Protein 3WPP (pdb70)

Nearest PDB structures (foldseek):
  3wpp-assembly1_A  TM=1.010E+00  e=3.750E-14  Acinetobacter sp. Tol 5
  3wqa-assembly1_A  TM=9.848E-01  e=3.964E-13  Acinetobacter sp. Tol 5
  3wpa-assembly1_A  TM=9.303E-01  e=2.082E-10  Acinetobacter sp. Tol 5
  3zmf-assembly1_C-2  TM=7.410E-01  e=3.899E-04  Saccharomyces cerevisiae
  3zmf-assembly1_C-3  TM=7.410E-01  e=3.899E-04  Saccharomyces cerevisiae

GO terms:
  GO:0009279 cell outer membrane (C, EXP)
  GO:0009986 cell surface (C, EXP)

Foldseek 3Di:
DVVVVVVVVVVVVVVVVVVVVVVVVVVVVVVVVVVCVVPDQDQPDPVSPDGQGDPPPVGDDDDPQDAFDDDPPGPGDHDDVVVVVVVVVVVVVVVVVVVVVVVD

Radius of gyration: 31.59 Å; Cα contacts (8 Å, |Δi|>4): 38; chains: 1; bounding box: 28×24×118 Å

Organism: Acinetobacter sp. (strain Tol 5) (NCBI:txid710648)

Solvent-accessible surface area: 9834 Å² total; per-residue (Å²): 159,134,122,90,103,52,115,80,131,107,101,104,62,84,90,42,151,83,132,141,115,97,88,65,51,88,76,90,72,72,100,84,84,84,115,127,47,124,114,48,116,117,112,72,85,100,75,124,122,130,82,96,60,81,45,55,119,140,42,62,121,117,112,152,47,185,95,9,88,121,59,192,56,43,194,78,71,89,33,57,46,25,125,154,93,86,86,66,123,72,69,106,78,87,68,69,101,66,81,120,147,88,109,192

Secondary structure (DSSP, 8-state):
-HHHHHHHHHHHHHHHHHHHHHHHHHHHHHHHHHHHHHH----SSTT------SS-TT------------STT------HHHHHHHHHHHHHHHHHHHHHHH--

Structure (mmCIF, N/CA/C/O backbone):
data_3WPP
#
_entry.id   3WPP
#
_cell.length_a   43.460
_cell.length_b   43.460
_cell.length_c   825.360
_cell.angle_alpha   90.000
_cell.angle_beta   90.000
_cell.angle_gamma   120.000
#
_symmetry.space_group_name_H-M   'H 3 2'
#
loop_
_entity.id
_entity.type
_entity.pdbx_description
1 polymer 'Trimeric autotransporter adhesin'
2 non-polymer 'CHLORIDE ION'
3 water water
#
loop_
_atom_site.group_PDB
_atom_site.id
_atom_site.type_symbol
_atom_site.label_atom_id
_atom_site.label_alt_id
_atom_site.label_comp_id
_atom_site.label_asym_id
_atom_site.label_entity_id
_atom_site.label_seq_id
_atom_site.pdbx_PDB_ins_code
_atom_site.Cartn_x
_atom_site.Cartn_y
_atom_site.Cartn_z
_atom_site.occupancy
_atom_site.B_iso_or_equiv
_atom_site.auth_seq_id
_atom_site.auth_comp_id
_atom_site.auth_asym_id
_atom_site.auth_atom_id
_atom_site.pdbx_PDB_model_num
ATOM 1 N N . ILE A 1 8 ? -24.925 17.400 -44.277 1.00 72.76 3312 ILE A N 1
ATOM 2 C CA . ILE A 1 8 ? -23.541 17.214 -43.725 1.00 70.67 3312 ILE A CA 1
ATOM 3 C C . ILE A 1 8 ? -23.128 18.343 -42.796 1.00 80.56 3312 ILE A C 1
ATOM 4 O O . ILE A 1 8 ? -22.580 18.093 -41.721 1.00 94.19 3312 ILE A O 1
ATOM 9 N N . GLU A 1 9 ? -23.365 19.583 -43.212 1.00 75.53 3313 GLU A N 1
ATOM 10 C CA . GLU A 1 9 ? -23.053 20.727 -42.360 1.00 80.84 3313 GLU A CA 1
ATOM 11 C C . GLU A 1 9 ? -23.971 20.674 -41.149 1.00 71.76 3313 GLU A C 1
ATOM 12 O O . GLU A 1 9 ? -23.636 21.199 -40.088 1.00 61.89 3313 GLU A O 1
ATOM 18 N N . GLU A 1 10 ? -25.121 20.021 -41.332 1.00 67.64 3314 GLU A N 1
ATOM 19 C CA . GLU A 1 10 ? -26.004 19.653 -40.238 1.00 60.79 3314 GLU A CA 1
ATOM 20 C C . GLU A 1 10 ? -25.337 18.650 -39.295 1.00 47.53 3314 GLU A C 1
ATOM 21 O O . GLU A 1 10 ? -25.399 18.818 -38.083 1.00 51.86 3314 GLU A O 1
ATOM 27 N N . ILE A 1 11 ? -24.742 17.589 -39.851 1.00 56.76 3315 ILE A N 1
ATOM 28 C CA . ILE A 1 11 ? -24.021 16.600 -39.043 1.00 55.65 3315 ILE A CA 1
ATOM 29 C C . ILE A 1 11 ? -22.941 17.306 -38.238 1.00 50.62 3315 ILE A C 1
ATOM 30 O O . ILE A 1 11 ? -22.817 17.078 -37.043 1.00 49.26 3315 ILE A O 1
ATOM 35 N N . LEU A 1 12 ? -22.165 18.168 -38.886 1.00 50.05 3316 LEU A N 1
ATOM 36 C CA . LEU A 1 12 ? -21.063 18.826 -38.205 1.00 47.10 3316 LEU A CA 1
ATOM 37 C C . LEU A 1 12 ? -21.553 19.721 -37.078 1.00 41.00 3316 LEU A C 1
ATOM 38 O O . LEU A 1 12 ? -20.952 19.738 -36.003 1.00 37.34 3316 LEU A O 1
ATOM 43 N N . SER A 1 13 ? -22.639 20.449 -37.314 1.00 43.21 3317 SER A N 1
ATOM 44 C CA . SER A 1 13 ? -23.236 21.276 -36.274 1.00 41.97 3317 SER A CA 1
ATOM 45 C C . SER A 1 13 ? -23.762 20.425 -35.113 1.00 34.63 3317 SER A C 1
ATOM 46 O O . SER A 1 13 ? -23.544 20.760 -33.940 1.00 40.63 3317 SER A O 1
ATOM 49 N N . LYS A 1 14 ? -24.468 19.343 -35.421 1.00 39.51 3318 LYS A N 1
ATOM 50 C CA . LYS A 1 14 ? -24.938 18.428 -34.371 1.00 37.23 3318 LYS A CA 1
ATOM 51 C C . LYS A 1 14 ? -23.767 17.916 -33.534 1.00 32.03 3318 LYS A C 1
ATOM 52 O O . LYS A 1 14 ? -23.870 17.831 -32.323 1.00 27.21 3318 LYS A O 1
ATOM 58 N N . ILE A 1 15 ? -22.665 17.549 -34.187 1.00 30.96 3319 ILE A N 1
ATOM 59 C CA . ILE A 1 15 ? -21.491 17.086 -33.452 1.00 26.08 3319 ILE A CA 1
ATOM 60 C C . ILE A 1 15 ? -20.925 18.188 -32.553 1.00 28.58 3319 ILE A C 1
ATOM 61 O O . ILE A 1 15 ? -20.603 17.933 -31.383 1.00 25.44 3319 ILE A O 1
ATOM 66 N N . TYR A 1 16 ? -20.821 19.411 -33.083 1.00 28.93 3320 TYR A N 1
ATOM 67 C CA . TYR A 1 16 ? -20.361 20.539 -32.277 1.00 30.2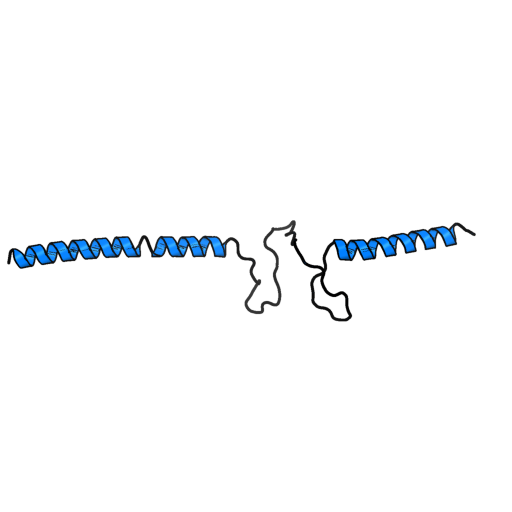1 3320 TYR A CA 1
ATOM 68 C C . TYR A 1 16 ? -21.213 20.661 -31.004 1.00 27.38 3320 TYR A C 1
ATOM 69 O O . TYR A 1 16 ? -20.699 20.752 -29.896 1.00 24.40 3320 TYR A O 1
ATOM 78 N N . HIS A 1 17 ? -22.526 20.633 -31.149 1.00 27.61 3321 HIS A N 1
ATOM 79 C CA . HIS A 1 17 ? -23.394 20.744 -29.963 1.00 28.60 3321 HIS A CA 1
ATOM 80 C C . HIS A 1 17 ? -23.242 19.575 -29.003 1.00 23.13 3321 HIS A C 1
ATOM 81 O O . HIS A 1 17 ? -23.236 19.738 -27.786 1.00 20.95 3321 HIS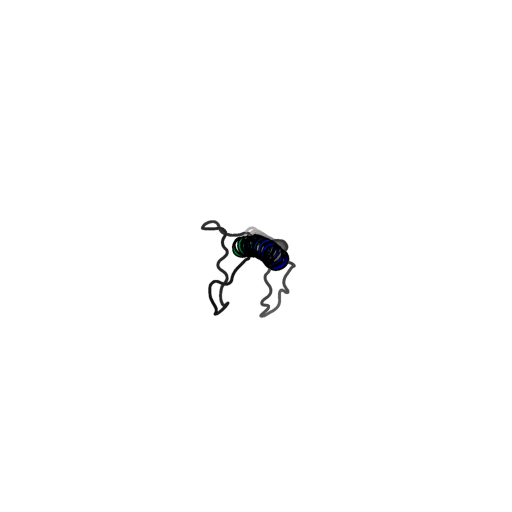 A O 1
ATOM 88 N N . ILE A 1 18 ? -23.113 18.388 -29.562 1.00 24.02 3322 ILE A N 1
ATOM 89 C CA . ILE A 1 18 ? -22.810 17.242 -28.723 1.00 24.09 3322 ILE A CA 1
ATOM 90 C C . ILE A 1 18 ? -21.520 17.468 -27.920 1.00 18.91 3322 ILE A C 1
ATOM 91 O O . ILE A 1 18 ? -21.487 17.197 -26.725 1.00 19.08 3322 ILE A O 1
ATOM 96 N N . GLU A 1 19 ? -20.478 17.977 -28.577 1.00 20.95 3323 GLU A N 1
ATOM 97 C CA . GLU A 1 19 ? -19.237 18.258 -27.857 1.00 21.95 3323 GLU A CA 1
ATOM 98 C C . GLU A 1 19 ? -19.445 19.254 -26.739 1.00 20.93 3323 GLU A C 1
ATOM 99 O O . GLU A 1 19 ? -18.933 19.089 -25.629 1.00 18.73 3323 GLU A O 1
ATOM 105 N N . ASN A 1 20 ? -20.207 20.308 -27.029 1.00 24.87 3324 ASN A N 1
ATOM 106 C CA . ASN A 1 20 ? -20.504 21.289 -26.004 1.00 23.96 3324 ASN A CA 1
ATOM 107 C C . ASN A 1 20 ? -21.254 20.698 -24.820 1.00 20.77 3324 ASN A C 1
ATOM 108 O O . ASN A 1 20 ? -21.008 21.054 -23.652 1.00 19.30 3324 ASN A O 1
ATOM 113 N N . GLU A 1 21 ? -22.189 19.797 -25.113 1.00 21.36 3325 GLU A N 1
ATOM 114 C CA . GLU A 1 21 ? -22.977 19.195 -24.028 1.00 20.79 3325 GLU A CA 1
ATOM 115 C C . GLU A 1 21 ? -22.098 18.283 -23.167 1.00 17.91 3325 GLU A C 1
ATOM 116 O O . GLU A 1 21 ? -22.200 18.246 -21.938 1.00 17.60 3325 GLU A O 1
ATOM 122 N N . ILE A 1 22 ? -21.222 17.541 -23.811 1.00 16.79 3326 ILE A N 1
ATOM 123 C CA . ILE A 1 22 ? -20.259 16.729 -23.037 1.00 18.25 3326 ILE A CA 1
ATOM 124 C C . ILE A 1 22 ? -19.428 17.586 -22.091 1.00 16.58 3326 ILE A C 1
ATOM 125 O O . ILE A 1 22 ? -19.236 17.255 -20.926 1.00 15.55 3326 ILE A O 1
ATOM 130 N N . ALA A 1 23 ? -18.948 18.722 -22.584 1.00 20.30 3327 ALA A N 1
ATOM 131 C CA . ALA A 1 23 ? -18.186 19.643 -21.704 1.00 21.35 3327 ALA A CA 1
ATOM 132 C C . ALA A 1 23 ? -19.037 20.160 -20.554 1.00 17.15 3327 ALA A C 1
ATOM 133 O O . ALA A 1 23 ? -18.593 20.222 -19.414 1.00 17.69 3327 ALA A O 1
ATOM 135 N N . ARG A 1 24 ? -20.275 20.531 -20.847 1.00 21.14 3328 ARG A N 1
ATOM 136 C CA . ARG A 1 24 ? -21.204 20.946 -19.776 1.00 20.28 3328 ARG A CA 1
ATOM 137 C C . ARG A 1 24 ? -21.386 19.856 -18.709 1.00 18.13 3328 ARG A C 1
ATOM 138 O O . ARG A 1 24 ? -21.409 20.106 -17.506 1.00 18.05 3328 ARG A O 1
ATOM 146 N N . ILE A 1 25 ? -21.529 18.624 -19.162 1.00 18.13 3329 ILE A N 1
ATOM 147 C CA . ILE A 1 25 ? -21.683 17.518 -18.248 1.00 17.70 3329 ILE A CA 1
ATOM 148 C C . ILE A 1 25 ? -20.441 17.355 -17.373 1.00 17.98 3329 ILE A C 1
ATOM 149 O O . ILE A 1 25 ? -20.527 17.139 -16.168 1.00 17.34 3329 ILE A O 1
ATOM 154 N N . LYS A 1 26 ? -19.261 17.427 -17.996 1.00 18.05 3330 LYS A N 1
ATOM 155 C CA . LYS A 1 26 ? -18.034 17.335 -17.188 1.00 19.62 3330 LYS A CA 1
ATOM 156 C C . LYS A 1 26 ? -17.951 18.434 -16.148 1.00 19.12 3330 LYS A C 1
ATOM 157 O O . LYS A 1 26 ? -17.528 18.202 -15.018 1.00 15.99 3330 LYS A O 1
ATOM 163 N N . LYS A 1 27 ? -18.381 19.635 -16.522 1.00 19.15 3331 LYS A N 1
ATOM 164 C CA . LYS A 1 27 ? -18.403 20.734 -15.541 1.00 19.15 3331 LYS A CA 1
ATOM 165 C C . LYS A 1 27 ? -19.395 20.474 -14.393 1.00 19.14 3331 LYS A C 1
ATOM 166 O O . LYS A 1 27 ? -19.133 20.800 -13.232 1.00 17.01 3331 LYS A O 1
ATOM 172 N N . LEU A 1 28 ? -20.534 19.872 -14.722 1.00 18.19 3332 LEU A N 1
ATOM 173 C CA . LEU A 1 28 ? -21.549 19.545 -13.710 1.00 17.61 3332 LEU A CA 1
ATOM 174 C C . LEU A 1 28 ? -21.056 18.520 -12.750 1.00 17.08 3332 LEU A C 1
ATOM 175 O O . LEU A 1 28 ? -21.201 18.689 -11.534 1.00 18.31 3332 LEU A O 1
ATOM 180 N N . ILE A 1 29 ? -20.486 17.428 -13.289 1.00 16.84 3333 ILE A N 1
ATOM 181 C CA . ILE A 1 29 ? -19.952 16.383 -12.417 1.00 17.37 3333 ILE A CA 1
ATOM 182 C C . ILE A 1 29 ? -18.941 16.954 -11.430 1.00 17.49 3333 ILE A C 1
ATOM 183 O O . ILE A 1 29 ? -19.019 16.698 -10.250 1.00 18.48 3333 ILE A O 1
ATOM 188 N N . ASP A 1 30 ? -17.972 17.720 -11.939 1.00 17.49 3334 ASP A N 1
ATOM 189 C CA . ASP A 1 30 ? -16.953 18.281 -11.084 1.00 20.28 3334 ASP A CA 1
ATOM 190 C C . ASP A 1 30 ? -17.551 19.196 -9.985 1.00 19.56 3334 ASP A C 1
ATOM 191 O O . ASP A 1 30 ? -17.196 19.083 -8.816 1.00 16.49 3334 ASP A O 1
ATOM 196 N N . SER A 1 31 ? -18.496 20.063 -10.337 1.00 18.22 3335 SER A N 1
ATOM 197 C CA A SER A 1 31 ? -19.096 20.934 -9.319 0.50 19.05 3335 SER A CA 1
ATOM 198 C CA B SER A 1 31 ? -19.120 20.934 -9.346 0.50 19.53 3335 SER A CA 1
ATOM 199 C C . SER A 1 31 ? -19.947 20.153 -8.316 1.00 18.31 3335 SER A C 1
ATOM 200 O O . SER A 1 31 ? -19.863 20.393 -7.108 1.00 17.59 3335 SER A O 1
ATOM 205 N N . ALA A 1 32 ? -20.751 19.203 -8.796 1.00 21.82 3336 ALA A N 1
ATOM 206 C CA . ALA A 1 32 ? -21.643 18.466 -7.914 1.00 18.06 3336 ALA A CA 1
ATOM 207 C C . ALA A 1 32 ? -20.831 17.627 -6.966 1.00 17.48 3336 ALA A C 1
ATOM 208 O O . ALA A 1 32 ? -21.098 17.608 -5.777 1.00 18.53 3336 ALA A O 1
ATOM 210 N N . ILE A 1 33 ? -19.819 16.941 -7.485 1.00 15.86 3337 ILE A N 1
ATOM 211 C CA . ILE A 1 33 ? -18.978 16.081 -6.619 1.00 16.67 3337 ILE A CA 1
ATOM 212 C C . ILE A 1 33 ? -18.200 16.925 -5.596 1.00 20.94 3337 ILE A C 1
ATOM 213 O O . ILE A 1 33 ? -18.139 16.591 -4.386 1.00 19.70 3337 ILE A O 1
ATOM 218 N N . ASN A 1 34 ? -17.592 18.026 -6.055 1.00 21.18 3338 ASN A N 1
ATOM 219 C CA . ASN A 1 34 ? -16.920 18.920 -5.112 1.00 19.91 3338 ASN A CA 1
ATOM 220 C C . ASN A 1 34 ? -17.865 19.367 -3.994 1.00 21.55 3338 ASN A C 1
ATOM 221 O O . ASN A 1 34 ? -17.464 19.405 -2.842 1.00 20.25 3338 ASN A O 1
ATOM 226 N N . ASN A 1 35 ? -19.107 19.732 -4.322 1.00 21.48 3339 ASN A N 1
ATOM 227 C CA . ASN A 1 35 ? -20.042 20.186 -3.294 1.00 22.45 3339 ASN A CA 1
ATOM 228 C C . ASN A 1 35 ? -20.327 19.107 -2.261 1.00 21.24 3339 ASN A C 1
ATOM 229 O O . ASN A 1 35 ? -20.296 19.369 -1.052 1.00 20.34 3339 ASN A O 1
ATOM 234 N N . VAL A 1 36 ? -20.626 17.897 -2.734 1.00 19.92 3340 VAL A N 1
ATOM 235 C CA . VAL A 1 36 ? -20.928 16.834 -1.812 1.00 21.46 3340 VAL A CA 1
ATOM 236 C C . VAL A 1 36 ? -19.695 16.462 -0.967 1.00 21.72 3340 VAL A C 1
ATOM 237 O O . VAL A 1 36 ? -19.830 16.279 0.253 1.00 19.82 3340 VAL A O 1
ATOM 241 N N . ASN A 1 37 ? -18.507 16.386 -1.584 1.00 20.08 3341 ASN A N 1
ATOM 242 C CA . ASN A 1 37 ? -17.281 16.109 -0.827 1.00 20.40 3341 ASN A CA 1
ATOM 243 C C . ASN A 1 37 ? -17.014 17.176 0.231 1.00 23.41 3341 ASN A C 1
ATOM 244 O O . ASN A 1 37 ? -16.556 16.858 1.333 1.00 22.58 3341 ASN A O 1
ATOM 249 N N . ASN A 1 38 ? -17.301 18.436 -0.093 1.00 21.41 3342 ASN A N 1
ATOM 250 C CA . ASN A 1 38 ? -17.118 19.506 0.876 1.00 24.13 3342 ASN A CA 1
ATOM 251 C C . ASN A 1 38 ? -18.018 19.355 2.098 1.00 25.28 3342 ASN A C 1
ATOM 252 O O . ASN A 1 38 ? -17.579 19.558 3.237 1.00 21.65 3342 ASN A O 1
ATOM 257 N N . ASN A 1 39 ? -19.284 19.008 1.871 1.00 21.06 3343 ASN A N 1
ATOM 258 C CA . ASN A 1 39 ? -20.195 18.808 2.953 1.00 21.21 3343 ASN A CA 1
ATOM 259 C C . ASN A 1 39 ? -19.816 17.582 3.785 1.00 20.90 3343 ASN A C 1
ATOM 260 O O . ASN A 1 39 ? -19.908 17.631 4.995 1.00 20.72 3343 ASN A O 1
ATOM 265 N N . VAL A 1 40 ? -19.391 16.498 3.138 1.00 21.55 3344 VAL A N 1
ATOM 266 C CA . VAL A 1 40 ? -18.983 15.280 3.854 1.00 20.81 3344 VAL A CA 1
ATOM 267 C C . VAL A 1 40 ? -17.743 15.544 4.712 1.00 22.73 3344 VAL A C 1
ATOM 268 O O . VAL A 1 40 ? -17.685 15.145 5.876 1.00 19.56 3344 VAL A O 1
ATOM 272 N N . ASN A 1 41 ? -16.753 16.200 4.117 1.00 20.75 3345 ASN A N 1
ATOM 273 C CA . ASN A 1 41 ? -15.553 16.622 4.844 1.00 22.13 3345 ASN A CA 1
ATOM 274 C C . ASN A 1 41 ? -15.784 17.455 6.104 1.00 19.47 3345 ASN A C 1
ATOM 275 O O . ASN A 1 41 ? -15.217 17.170 7.168 1.00 22.19 3345 ASN A O 1
ATOM 280 N N . GLU A 1 42 ? -16.667 18.434 6.007 1.00 22.86 3346 GLU A N 1
ATOM 281 C CA . GLU A 1 42 ? -17.049 19.225 7.129 1.00 24.21 3346 GLU A CA 1
ATOM 282 C C . GLU A 1 42 ? -17.641 18.353 8.233 1.00 22.73 3346 GLU A C 1
ATOM 283 O O . GLU A 1 42 ? -17.209 18.451 9.376 1.00 20.51 3346 GLU A O 1
ATOM 289 N N . LEU A 1 43 ? -18.553 17.445 7.901 1.00 21.38 3347 LEU A N 1
ATOM 290 C CA . LEU A 1 43 ? -19.176 16.582 8.924 1.00 25.28 3347 LEU A CA 1
ATOM 291 C C . LEU A 1 43 ? -18.187 15.607 9.512 1.00 22.97 3347 LEU A C 1
ATOM 292 O O . LEU A 1 43 ? -18.154 15.381 10.726 1.00 25.70 3347 LEU A O 1
ATOM 297 N N . AL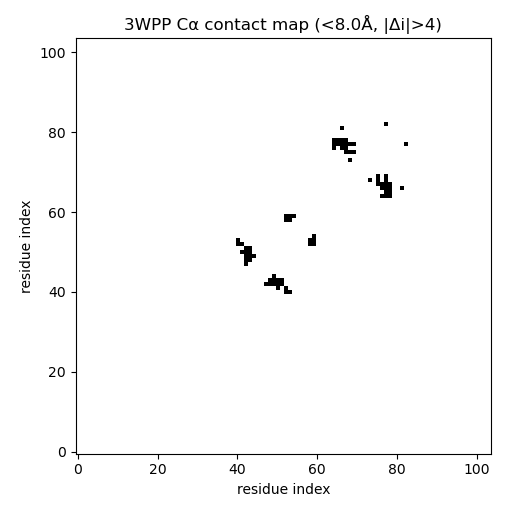A A 1 44 ? -17.379 15.009 8.653 1.00 21.35 3348 ALA A N 1
ATOM 298 C CA . ALA A 1 44 ? -16.329 14.083 9.145 1.00 25.56 3348 ALA A CA 1
ATOM 299 C C . ALA A 1 44 ? -15.453 14.727 10.219 1.00 25.34 3348 ALA A C 1
ATOM 300 O O . AL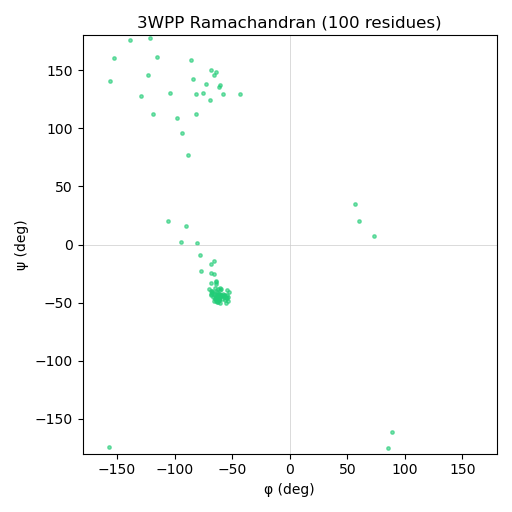A A 1 44 ? -15.070 14.089 11.204 1.00 25.68 3348 ALA A O 1
ATOM 302 N N . ASN A 1 45 ? -15.116 15.985 10.002 1.00 22.42 3349 ASN A N 1
ATOM 303 C CA . ASN A 1 45 ? -14.298 16.731 10.931 1.00 23.69 3349 ASN A CA 1
ATOM 304 C C . ASN A 1 45 ? -14.994 17.229 12.189 1.00 26.17 3349 ASN A C 1
ATOM 305 O O . ASN A 1 45 ? -14.321 17.446 13.169 1.00 36.39 3349 ASN A O 1
ATOM 310 N N . ASN A 1 46 ? -16.317 17.388 12.195 1.00 21.77 3350 ASN A N 1
ATOM 311 C CA A ASN A 1 46 ? -16.989 17.895 13.394 0.50 20.95 3350 ASN A CA 1
ATOM 312 C CA B ASN A 1 46 ? -17.020 17.911 13.381 0.50 21.54 3350 ASN A CA 1
ATOM 313 C C . ASN A 1 46 ? -17.899 16.897 14.118 1.00 19.32 3350 ASN A C 1
ATOM 314 O O . ASN A 1 46 ? -18.318 17.150 15.248 1.00 17.47 3350 ASN A O 1
ATOM 323 N N . ALA A 1 47 ? -18.157 15.737 13.509 1.00 16.17 3351 ALA A N 1
ATOM 324 C CA . ALA A 1 47 ? -18.994 14.718 14.203 1.00 17.81 3351 ALA A CA 1
ATOM 325 C C . ALA A 1 47 ? -18.250 14.044 15.355 1.00 16.54 3351 ALA A C 1
ATOM 326 O O . ALA A 1 47 ? -17.047 13.654 15.230 1.00 18.86 3351 ALA A O 1
ATOM 328 N N . VAL A 1 48 ? -18.977 13.862 16.447 1.00 17.01 3352 VAL A N 1
ATOM 329 C CA . VAL A 1 48 ? -18.540 13.044 17.570 1.00 17.79 3352 VAL A CA 1
ATOM 330 C C . VAL A 1 48 ? -18.706 11.590 17.127 1.00 18.37 3352 VAL A C 1
ATOM 331 O O . VAL A 1 48 ? -19.736 11.239 16.549 1.00 15.29 3352 VAL A O 1
ATOM 335 N N . LYS A 1 49 ? -17.653 10.764 17.317 1.00 18.77 3353 LYS A N 1
ATOM 336 C CA . LYS A 1 49 ? -17.643 9.370 16.817 1.00 17.55 3353 LYS A CA 1
ATOM 337 C C . LYS A 1 49 ? -17.408 8.309 17.872 1.00 15.88 3353 LYS A C 1
ATOM 338 O O . LYS A 1 49 ? -16.679 8.506 18.863 1.00 15.95 3353 LYS A O 1
ATOM 344 N N . TYR A 1 50 ? -18.049 7.152 17.677 1.00 16.80 3354 TYR A N 1
ATOM 345 C CA . TYR A 1 50 ? -17.651 5.980 18.407 1.00 16.13 3354 TYR A CA 1
ATOM 346 C C . TYR A 1 50 ? -16.235 5.541 18.007 1.00 17.49 3354 TYR A C 1
ATOM 347 O O . TYR A 1 50 ? -15.844 5.661 16.849 1.00 15.92 3354 TYR A O 1
ATOM 356 N N . ASP A 1 51 ? -15.484 5.012 18.952 1.00 16.74 3355 ASP A N 1
ATOM 357 C CA . ASP A 1 51 ? -14.122 4.548 18.667 1.00 18.29 3355 ASP A CA 1
ATOM 358 C C . ASP A 1 51 ? -14.063 3.375 17.666 1.00 21.52 3355 ASP A C 1
ATOM 359 O O . ASP A 1 51 ? -13.152 3.313 16.886 1.00 19.26 3355 ASP A O 1
ATOM 364 N N . ASP A 1 52 ? -15.033 2.463 17.666 1.00 18.52 3356 ASP A N 1
ATOM 365 C CA . ASP A 1 52 ? -15.011 1.378 16.696 1.00 18.98 3356 ASP A CA 1
ATOM 366 C C . ASP A 1 52 ? -16.429 0.838 16.504 1.00 19.92 3356 ASP A C 1
ATOM 367 O O . ASP A 1 52 ? -17.346 1.402 17.061 1.00 20.37 3356 ASP A O 1
ATOM 372 N N . ALA A 1 53 ? -16.607 -0.252 15.740 1.00 20.51 3357 ALA A N 1
ATOM 373 C CA . ALA A 1 53 ? -17.938 -0.771 15.408 1.00 18.80 3357 ALA A CA 1
ATOM 374 C C . ALA A 1 53 ? -18.690 -1.354 16.587 1.00 19.85 3357 ALA A C 1
ATOM 375 O O . ALA A 1 53 ? -19.901 -1.542 16.465 1.00 21.57 3357 ALA A O 1
ATOM 377 N N . SER A 1 54 ? -18.011 -1.662 17.693 1.00 18.04 3358 SER A N 1
ATOM 378 C CA . SER A 1 54 ? -18.695 -2.112 18.918 1.00 16.71 3358 SER A CA 1
ATOM 379 C C . SER A 1 54 ? -19.615 -1.019 19.504 1.00 20.42 3358 SER A C 1
ATOM 380 O O . SER A 1 54 ? -20.635 -1.335 20.146 1.00 18.46 3358 SER A O 1
ATOM 383 N N . LYS A 1 55 ? -19.209 0.246 19.325 1.00 18.85 3359 LYS A N 1
ATOM 384 C CA . LYS A 1 55 ? -19.894 1.372 19.954 1.00 18.44 3359 LYS A CA 1
ATOM 385 C C . LYS A 1 55 ? -19.904 1.315 21.482 1.00 18.64 3359 LYS A C 1
ATOM 386 O O . LYS A 1 55 ? -20.708 1.996 22.150 1.00 18.55 3359 LYS A O 1
ATOM 392 N N . ASP A 1 56 ? -18.971 0.521 22.039 1.00 19.99 3360 ASP A N 1
ATOM 393 C CA . ASP A 1 56 ? -18.831 0.408 23.492 1.00 21.81 3360 ASP A CA 1
ATOM 394 C C . ASP A 1 56 ? -18.100 1.584 24.128 1.00 18.06 3360 ASP A C 1
ATOM 395 O O . ASP A 1 56 ? -18.121 1.711 25.343 1.00 17.30 3360 ASP A O 1
ATOM 400 N N . LYS A 1 57 ? -17.524 2.470 23.311 1.00 17.30 3361 LYS A N 1
ATOM 401 C CA . LYS A 1 57 ? -16.763 3.612 23.861 1.00 17.38 3361 LYS A CA 1
ATOM 402 C C . LYS A 1 57 ? -16.660 4.800 22.901 1.00 18.51 3361 LY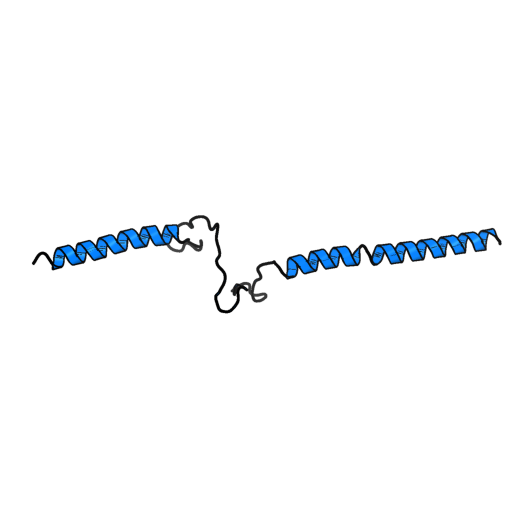S A C 1
ATOM 403 O O . LYS A 1 57 ? -16.482 4.643 21.677 1.00 19.67 3361 LYS A O 1
ATOM 409 N N . ILE A 1 58 ? -16.777 5.990 23.482 1.00 17.98 3362 ILE A N 1
ATOM 410 C CA . ILE A 1 58 ? -16.494 7.242 22.801 1.00 17.13 3362 ILE A CA 1
ATOM 411 C C . ILE A 1 58 ? -15.332 7.910 23.590 1.00 18.00 3362 ILE A C 1
ATOM 412 O O . ILE A 1 58 ? -15.486 8.283 24.738 1.00 18.46 3362 ILE A O 1
ATOM 417 N N . THR A 1 59 ? -14.166 8.011 22.974 1.00 17.43 3363 THR A N 1
ATOM 418 C CA . THR A 1 59 ? -13.040 8.692 23.555 1.00 15.85 3363 THR A CA 1
ATOM 419 C C . THR A 1 59 ? -13.123 10.057 22.878 1.00 16.65 3363 THR A C 1
ATOM 420 O O . THR A 1 59 ? -12.887 10.204 21.666 1.00 17.12 3363 THR A O 1
ATOM 424 N N . LEU A 1 60 ? -13.506 11.059 23.653 1.00 17.78 3364 LEU A N 1
ATOM 425 C CA . LEU A 1 60 ? -13.730 12.400 23.078 1.00 19.81 3364 LEU A CA 1
ATOM 426 C C . LEU A 1 60 ? -12.438 12.999 22.514 1.00 20.41 3364 LEU A C 1
ATOM 427 O O . LEU A 1 60 ? -11.327 12.717 23.021 1.00 17.68 3364 LEU A O 1
ATOM 432 N N . GLY A 1 61 ? -12.607 13.808 21.467 1.00 16.64 3365 GLY A N 1
ATOM 433 C CA . GLY A 1 61 ? -11.523 14.220 20.585 1.00 19.69 3365 GLY A CA 1
ATOM 434 C C . GLY A 1 61 ? -10.777 15.486 20.945 1.00 18.11 3365 GLY A C 1
ATOM 435 O O . GLY A 1 61 ? -10.020 16.020 20.116 1.00 19.97 3365 GLY A O 1
ATOM 436 N N . GLY A 1 62 ? -10.939 15.944 22.173 1.00 20.76 3366 GLY A N 1
ATOM 437 C CA . GLY A 1 62 ? -10.389 17.273 22.587 1.00 19.45 3366 GLY A CA 1
ATOM 438 C C . GLY A 1 62 ? -8.914 17.222 22.929 1.00 20.74 3366 GLY A C 1
ATOM 439 O O . GLY A 1 62 ? -8.336 18.236 23.325 1.00 20.97 3366 GLY A O 1
ATOM 440 N N . GLY A 1 63 ? -8.301 16.038 22.804 1.00 19.78 3367 GLY A N 1
ATOM 441 C CA . GLY A 1 63 ? -6.887 15.885 23.112 1.00 21.37 3367 GLY A CA 1
ATOM 442 C C . GLY A 1 63 ? -6.630 15.550 24.565 1.00 22.06 3367 GLY A C 1
ATOM 443 O O . GLY A 1 63 ? -7.524 15.094 25.315 1.00 22.72 3367 GLY A O 1
ATOM 444 N N . ALA A 1 64 ? -5.404 15.784 24.985 1.00 24.39 3368 ALA A N 1
ATOM 445 C CA . ALA A 1 64 ? -4.941 15.286 26.282 1.00 28.00 3368 ALA A CA 1
ATOM 446 C C . ALA A 1 64 ? -5.646 16.006 27.434 1.00 29.40 3368 ALA A C 1
ATOM 447 O O . ALA A 1 64 ? -5.768 15.463 28.522 1.00 25.61 3368 ALA A O 1
ATOM 449 N N . THR A 1 65 ? -6.133 17.223 27.211 1.00 24.20 3369 THR A N 1
ATOM 450 C CA . THR A 1 65 ? -6.836 17.900 28.288 1.00 26.29 3369 THR A CA 1
ATOM 451 C C . THR A 1 65 ? -8.359 17.681 28.216 1.00 25.68 3369 THR A C 1
ATOM 452 O O . THR A 1 65 ? -9.087 18.216 29.024 1.00 29.97 3369 THR A O 1
ATOM 456 N N . GLY A 1 66 ? -8.833 16.909 27.254 1.00 23.54 3370 GLY A N 1
ATOM 457 C CA . GLY A 1 66 ? -10.230 16.456 27.231 1.00 25.17 3370 GLY A CA 1
ATOM 458 C C . GLY A 1 66 ? -11.246 17.408 26.604 1.00 22.31 3370 GLY A C 1
ATOM 459 O O . GLY A 1 66 ? -10.897 18.469 26.032 1.00 21.40 3370 GLY A O 1
ATOM 460 N N . THR A 1 67 ? -12.513 16.998 26.702 1.00 20.36 3371 THR A N 1
ATOM 461 C CA . THR A 1 67 ? -13.627 17.657 26.054 1.00 19.80 3371 THR A CA 1
ATOM 462 C C . THR A 1 67 ? -14.714 17.899 27.099 1.00 22.24 3371 THR A C 1
ATOM 463 O O . THR A 1 67 ? -15.117 16.964 27.779 1.00 20.41 3371 THR A O 1
ATOM 467 N N . THR A 1 68 ? -15.187 19.144 27.209 1.00 20.22 3372 THR A N 1
ATOM 468 C CA . T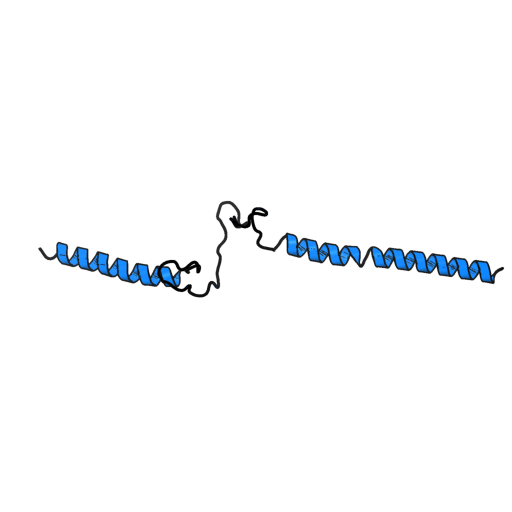HR A 1 68 ? -16.304 19.471 28.105 1.00 19.37 3372 THR A CA 1
ATOM 469 C C . THR A 1 68 ? -17.601 19.094 27.352 1.00 18.87 3372 THR A C 1
ATOM 470 O O . THR A 1 68 ? -17.755 19.424 26.181 1.00 18.36 3372 THR A O 1
ATOM 474 N N . ILE A 1 69 ? -18.494 18.340 27.976 1.00 17.70 3373 ILE A N 1
ATOM 475 C CA . ILE A 1 69 ? -19.830 18.199 27.406 1.00 17.39 3373 ILE A CA 1
ATOM 476 C C . ILE A 1 69 ? -20.760 19.060 28.212 1.00 19.42 3373 ILE A C 1
ATOM 477 O O . ILE A 1 69 ? -20.757 18.967 29.424 1.00 20.57 3373 ILE A O 1
ATOM 482 N N . THR A 1 70 ? -21.556 19.891 27.550 1.00 20.28 3374 THR A N 1
ATOM 483 C CA . THR A 1 70 ? -22.447 20.795 28.290 1.00 19.53 3374 THR A CA 1
ATOM 484 C C . THR A 1 70 ? -23.810 20.861 27.622 1.00 19.62 3374 THR A C 1
ATOM 485 O O . THR A 1 70 ? -24.022 20.265 26.575 1.00 19.86 3374 THR A O 1
ATOM 489 N N . ASN A 1 71 ? -24.725 21.591 28.250 1.00 20.38 3375 ASN A N 1
ATOM 490 C CA . ASN A 1 71 ? -26.164 21.473 27.973 1.00 21.32 3375 ASN A CA 1
ATOM 491 C C . ASN A 1 71 ? -26.724 20.052 28.165 1.00 21.57 3375 ASN A C 1
ATOM 492 O O . ASN A 1 71 ? -27.639 19.605 27.429 1.00 20.79 3375 ASN A O 1
ATOM 497 N N . VAL A 1 72 ? -26.164 19.367 29.158 1.00 21.08 3376 VAL A N 1
ATOM 498 C CA . VAL A 1 72 ? -26.632 18.056 29.612 1.00 20.57 3376 VAL A CA 1
ATOM 499 C C . VAL A 1 72 ? -27.832 18.261 30.548 1.00 22.75 3376 VAL A C 1
ATOM 500 O O . VAL A 1 72 ? -27.669 18.824 31.630 1.00 22.87 3376 VAL A O 1
ATOM 504 N N . LYS A 1 73 ? -29.026 17.842 30.114 1.00 21.76 3377 LYS A N 1
ATOM 505 C CA . LYS A 1 73 ? -30.217 17.800 31.005 1.00 24.77 3377 LYS A CA 1
ATOM 506 C C . LYS A 1 73 ? -29.998 16.874 32.204 1.00 23.19 3377 LYS A C 1
ATOM 507 O O . LYS A 1 73 ? -29.454 15.780 32.041 1.00 25.44 3377 LYS A O 1
ATOM 513 N N . ASP A 1 74 ? -30.418 17.302 33.391 1.00 23.59 3378 ASP A N 1
ATOM 514 C CA . ASP A 1 74 ? -30.316 16.475 34.597 1.00 26.25 3378 ASP A CA 1
ATOM 515 C C . ASP A 1 74 ? -30.733 15.039 34.279 1.00 26.67 3378 ASP A C 1
ATOM 516 O O . ASP A 1 74 ? -31.802 14.831 33.740 1.00 23.45 3378 ASP A O 1
ATOM 521 N N . GLY A 1 75 ? -29.930 14.055 34.648 1.00 23.93 3379 GLY A N 1
ATOM 522 C CA . GLY A 1 75 ? -30.293 12.654 34.441 1.00 28.19 3379 GLY A CA 1
ATOM 523 C C . GLY A 1 75 ? -31.145 12.173 35.615 1.00 26.54 3379 GLY A C 1
ATOM 524 O O . GLY A 1 75 ? -31.080 12.742 36.707 1.00 29.46 3379 GLY A O 1
ATOM 525 N N . THR A 1 76 ? -31.918 11.118 35.430 1.00 27.98 3380 THR A N 1
ATOM 526 C CA . THR A 1 76 ? -32.658 10.540 36.571 1.00 28.63 3380 THR A CA 1
ATOM 527 C C . THR A 1 76 ? -31.662 9.879 37.530 1.00 27.00 3380 THR A C 1
ATOM 528 O O . THR A 1 76 ? -30.861 9.063 37.121 1.00 29.13 3380 THR A O 1
ATOM 532 N N . VAL A 1 77 ? -31.698 10.297 38.797 1.00 31.84 3381 VAL A N 1
ATOM 533 C CA . VAL A 1 77 ? -30.876 9.726 39.848 1.00 29.37 3381 VAL A CA 1
ATOM 534 C C . VAL A 1 77 ? -31.724 8.643 40.523 1.00 32.74 3381 VAL A C 1
ATOM 535 O O . VAL A 1 77 ? -32.554 8.911 41.371 1.00 37.17 3381 VAL A O 1
ATOM 539 N N . ALA A 1 78 ? -31.532 7.413 40.084 1.00 35.58 3382 ALA A N 1
ATOM 540 C CA . ALA A 1 78 ? -32.308 6.283 40.579 1.00 33.52 3382 ALA A CA 1
ATOM 541 C C . ALA A 1 78 ? -31.440 5.049 40.420 1.00 35.35 3382 ALA A C 1
ATOM 542 O O . ALA A 1 78 ? -30.497 5.045 39.627 1.00 31.94 3382 ALA A O 1
ATOM 544 N N . GLN A 1 79 ? -31.762 3.998 41.155 1.00 31.79 3383 GLN A N 1
ATOM 545 C CA . GLN A 1 79 ? -30.923 2.818 41.119 1.00 32.86 3383 GLN A CA 1
ATOM 546 C C . GLN A 1 79 ? -30.834 2.311 39.687 1.00 29.50 3383 GLN A C 1
ATOM 547 O O . GLN A 1 79 ? -31.844 2.193 39.001 1.00 31.60 3383 GLN A O 1
ATOM 553 N N . GLY A 1 80 ? -29.606 2.074 39.225 1.00 32.52 3384 GLY A N 1
ATOM 554 C CA . GLY A 1 80 ? -29.377 1.539 37.892 1.00 31.57 3384 GLY A CA 1
ATOM 555 C C . GLY A 1 80 ? -29.609 2.517 36.741 1.00 28.19 3384 GLY A C 1
ATOM 556 O O . GLY A 1 80 ? -29.578 2.122 35.588 1.00 26.24 3384 GLY A O 1
ATOM 557 N N . SER A 1 81 ? -29.858 3.798 37.019 1.00 28.80 3385 SER A N 1
ATOM 558 C CA . SER A 1 81 ? -30.025 4.741 35.926 1.00 26.40 3385 SER A CA 1
ATOM 559 C C . SER A 1 81 ? -28.736 4.840 35.055 1.00 22.60 3385 SER A C 1
ATOM 560 O O . SER A 1 81 ? -27.623 4.926 35.572 1.00 27.95 3385 SER A O 1
ATOM 563 N N . LYS A 1 82 ? -28.915 4.836 33.737 1.00 21.86 3386 LYS A N 1
ATOM 564 C CA . LYS A 1 82 ? -27.809 4.997 32.801 1.00 25.72 3386 LYS A CA 1
ATOM 565 C C . LYS A 1 82 ? -27.798 6.389 32.163 1.00 24.62 3386 LYS A C 1
ATOM 566 O O . LYS A 1 82 ? -27.157 6.590 31.135 1.00 22.59 3386 LYS A O 1
ATOM 572 N N . ASP A 1 83 ? -28.470 7.360 32.794 1.00 23.59 3387 ASP A N 1
ATOM 573 C CA . ASP A 1 83 ? -28.492 8.721 32.279 1.00 22.12 3387 ASP A CA 1
ATOM 574 C C . ASP A 1 83 ? -27.223 9.411 32.791 1.00 24.51 3387 ASP A C 1
ATOM 575 O O . ASP A 1 83 ? -26.828 9.221 33.933 1.00 25.77 3387 ASP A O 1
ATOM 580 N N . ALA A 1 84 ? -26.624 10.253 31.967 1.00 20.04 3388 ALA A N 1
ATOM 581 C CA . ALA A 1 84 ? -25.521 11.071 32.420 1.00 20.47 3388 ALA A CA 1
ATOM 582 C C . ALA A 1 84 ? -26.037 12.096 33.415 1.00 23.84 3388 ALA A C 1
ATOM 583 O O . ALA A 1 84 ? -27.177 12.513 33.342 1.00 25.74 3388 ALA A O 1
ATOM 585 N N . VAL A 1 85 ? -25.187 12.485 34.353 1.00 24.56 3389 VAL A N 1
ATOM 586 C CA . VAL A 1 85 ? -25.514 13.508 35.329 1.00 27.99 3389 VAL A CA 1
ATOM 587 C C . VAL A 1 85 ? -24.602 14.699 35.110 1.00 27.75 3389 VAL A C 1
ATOM 588 O O . VAL A 1 85 ? -23.520 14.581 34.501 1.00 27.47 3389 VAL A O 1
ATOM 592 N N . ASN A 1 86 ? -25.001 15.845 35.634 1.00 26.86 3390 ASN A N 1
ATOM 593 C CA . ASN A 1 86 ? -24.260 17.056 35.376 1.00 24.32 3390 ASN A CA 1
ATOM 594 C C . ASN A 1 86 ? -23.748 17.738 36.643 1.00 25.98 3390 ASN A C 1
ATOM 595 O O . ASN A 1 86 ? -24.006 17.299 37.755 1.00 25.64 3390 ASN A O 1
ATOM 600 N N . GLY A 1 87 ? -23.015 18.829 36.460 1.00 25.62 3391 GLY A N 1
ATOM 601 C CA . GLY A 1 87 ? -22.365 19.479 37.583 1.00 22.21 3391 GLY A CA 1
ATOM 602 C C . GLY A 1 87 ? -23.273 20.062 38.639 1.00 26.92 3391 GLY A C 1
ATOM 603 O O . GLY A 1 87 ? -22.896 20.132 39.810 1.00 30.60 3391 GLY A O 1
ATOM 604 N N . GLY A 1 88 ? -24.463 20.520 38.240 1.00 26.09 3392 GLY A N 1
ATOM 605 C CA . GLY A 1 88 ? -25.437 20.987 39.220 1.00 27.62 3392 GLY A CA 1
ATOM 606 C C . GLY A 1 88 ? -25.986 19.857 40.074 1.00 28.92 3392 GLY A C 1
ATOM 607 O O . GLY A 1 88 ? -26.302 20.058 41.245 1.00 30.65 3392 GLY A O 1
ATOM 608 N N . GLN A 1 89 ? -26.108 18.660 39.495 1.00 26.99 3393 GLN A N 1
ATOM 609 C CA . GLN A 1 89 ? -26.529 17.492 40.262 1.00 29.60 3393 GLN A CA 1
ATOM 610 C C . GLN A 1 89 ? -25.455 17.094 41.279 1.00 27.78 3393 GLN A C 1
ATOM 611 O O . GLN A 1 89 ? -25.749 16.747 42.438 1.00 28.03 3393 GLN A O 1
ATOM 617 N N . LEU A 1 90 ? -24.209 17.153 40.845 1.00 27.37 3394 LEU A N 1
ATOM 618 C CA . LEU A 1 90 ? -23.085 16.866 41.745 1.00 29.88 3394 LEU A CA 1
ATOM 619 C C . LEU A 1 90 ? -22.970 17.955 42.816 1.00 30.52 3394 LEU A C 1
ATOM 620 O O . LEU A 1 90 ? -22.738 17.649 43.972 1.00 32.72 3394 LEU A O 1
ATOM 625 N N . TRP A 1 91 ? -23.154 19.221 42.431 1.00 34.91 3395 TRP A N 1
ATOM 626 C CA . TRP A 1 91 ? -23.154 20.340 43.387 1.00 31.58 3395 TRP A CA 1
ATOM 627 C C . TRP A 1 91 ? -24.187 20.124 44.498 1.00 32.52 3395 TRP A C 1
ATOM 628 O O . TRP A 1 91 ? -23.862 20.323 45.662 1.00 34.82 3395 TRP A O 1
ATOM 639 N N . ASN A 1 92 ? -25.416 19.722 44.155 1.00 35.20 3396 ASN A N 1
ATOM 640 C CA . ASN A 1 92 ? -26.442 19.401 45.195 1.00 34.44 3396 ASN A CA 1
ATOM 641 C C . ASN A 1 92 ? -25.956 18.357 46.222 1.00 36.84 3396 ASN A C 1
ATOM 642 O O . ASN A 1 92 ? -26.110 18.535 47.438 1.00 39.13 3396 ASN A O 1
ATOM 647 N N . VAL A 1 93 ? -25.349 17.277 45.733 1.00 36.73 3397 VAL A N 1
ATOM 648 C CA . VAL A 1 93 ? -24.757 16.282 46.616 1.00 34.95 3397 VAL A CA 1
ATOM 649 C C . VAL A 1 93 ? -23.623 16.903 47.454 1.00 38.92 3397 VAL A C 1
ATOM 650 O O . VAL A 1 93 ? -23.606 16.773 48.682 1.00 42.79 3397 VAL A O 1
ATOM 654 N N . GLN A 1 94 ? -22.709 17.617 46.801 1.00 37.16 3398 GLN A N 1
ATOM 655 C CA . GLN A 1 94 ? -21.592 18.241 47.493 1.00 37.06 3398 GLN A CA 1
ATOM 656 C C . GLN A 1 94 ? -22.063 19.126 48.637 1.00 38.98 3398 GLN A C 1
ATOM 657 O O . GLN A 1 94 ? -21.428 19.153 49.691 1.00 45.18 3398 GLN A O 1
ATOM 663 N N . GLN A 1 95 ? -23.153 19.857 48.432 1.00 37.35 3399 GLN A N 1
ATOM 664 C CA . GLN A 1 95 ? -23.689 20.743 49.468 1.00 41.50 3399 GLN A CA 1
ATOM 665 C C . GLN A 1 95 ? -24.088 19.951 50.705 1.00 39.87 3399 GLN A C 1
ATOM 666 O O . GLN A 1 95 ? -23.821 20.373 51.833 1.00 42.39 3399 GLN A O 1
ATOM 672 N N . GLN A 1 96 ? -24.735 18.809 50.490 1.00 39.52 3400 GLN A N 1
ATOM 673 C CA . GLN A 1 96 ? -25.209 17.961 51.592 1.00 46.83 3400 GLN A CA 1
ATOM 674 C C . GLN A 1 96 ? -24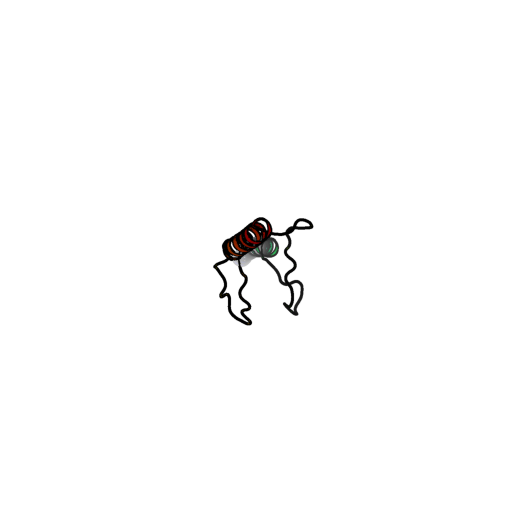.023 17.307 52.316 1.00 47.39 3400 GLN A C 1
ATOM 675 O O . GLN A 1 96 ? -24.004 17.190 53.551 1.00 45.87 3400 GLN A O 1
ATOM 681 N N . VAL A 1 97 ? -23.022 16.907 51.544 1.00 43.61 3401 VAL A N 1
ATOM 682 C CA . VAL A 1 97 ? -21.796 16.335 52.110 1.00 47.67 3401 VAL A CA 1
ATOM 683 C C . VAL A 1 97 ? -21.040 17.371 52.956 1.00 48.50 3401 VAL A C 1
ATOM 684 O O . VAL A 1 97 ? -20.562 17.044 54.033 1.00 45.09 3401 VAL A O 1
ATOM 688 N N . ASP A 1 98 ? -20.933 18.609 52.473 1.00 47.60 3402 ASP A N 1
ATOM 689 C CA . ASP A 1 98 ? -20.268 19.681 53.225 1.00 49.24 3402 ASP A CA 1
ATOM 690 C C . ASP A 1 98 ? -20.980 19.976 54.557 1.00 46.37 3402 ASP A C 1
ATOM 691 O O . ASP A 1 98 ? -20.323 20.256 55.565 1.00 49.87 3402 ASP A O 1
ATOM 696 N N . GLN A 1 99 ? -22.315 19.922 54.545 1.00 59.50 3403 GLN A N 1
ATOM 697 C CA . GLN A 1 99 ? -23.118 20.066 55.774 1.00 60.34 3403 GLN A CA 1
ATOM 698 C C . GLN A 1 99 ? -22.799 18.970 56.767 1.00 54.72 3403 GLN A C 1
ATOM 699 O O . GLN A 1 99 ? -22.602 19.238 57.954 1.00 54.66 3403 GLN A O 1
ATOM 705 N N . ASN A 1 100 ? -22.782 17.734 56.272 1.00 47.41 3404 ASN A N 1
ATOM 706 C CA . ASN A 1 100 ? -22.464 16.575 57.093 1.00 51.20 3404 ASN A CA 1
ATOM 707 C C . ASN A 1 100 ? -21.069 16.691 57.673 1.00 53.54 3404 ASN A C 1
ATOM 708 O O . ASN A 1 100 ? -20.878 16.424 58.850 1.00 63.12 3404 ASN A O 1
ATOM 713 N N . THR A 1 101 ? -20.102 17.105 56.858 1.00 54.85 3405 THR A N 1
ATOM 714 C CA . THR A 1 101 ? -18.724 17.265 57.327 1.00 54.95 3405 THR A CA 1
ATOM 715 C C . THR A 1 101 ? -18.643 18.310 58.449 1.00 60.57 3405 THR A C 1
ATOM 716 O O . THR A 1 101 ? -18.000 18.082 59.489 1.00 59.50 3405 THR A O 1
ATOM 720 N N . THR A 1 102 ? -19.313 19.441 58.239 1.00 59.46 3406 THR A N 1
ATOM 721 C CA . THR A 1 102 ? -19.385 20.513 59.229 1.00 60.65 3406 THR A CA 1
ATOM 722 C C . THR A 1 102 ? -20.034 20.046 60.535 1.00 61.72 3406 THR A C 1
ATOM 723 O O . THR A 1 102 ? -19.482 20.267 61.613 1.00 62.82 3406 THR A O 1
ATOM 727 N N . ASP A 1 103 ? -21.200 19.409 60.429 1.00 58.85 3407 ASP A N 1
ATOM 728 C CA . ASP A 1 103 ? -21.950 18.939 61.602 1.00 62.69 3407 ASP A CA 1
ATOM 729 C C . ASP A 1 103 ? -21.132 17.948 62.411 1.00 64.54 3407 ASP A C 1
ATOM 730 O O . ASP A 1 103 ? -21.088 18.025 63.637 1.00 71.54 3407 ASP A O 1
ATOM 735 N N . ILE A 1 104 ? -20.482 17.028 61.707 1.00 63.64 3408 ILE A N 1
ATOM 736 C CA . ILE A 1 104 ? -19.557 16.079 62.319 1.00 66.79 3408 ILE A CA 1
ATOM 737 C C . ILE A 1 104 ? -18.420 16.792 63.065 1.00 68.94 3408 ILE A C 1
ATOM 738 O O . ILE A 1 104 ? -18.051 16.390 64.168 1.00 75.25 3408 ILE A O 1
ATOM 743 N N . SER A 1 105 ? -17.871 17.849 62.473 1.00 64.25 3409 SER A N 1
ATOM 744 C CA . SER A 1 105 ? -16.817 18.611 63.120 1.00 67.02 3409 SER A CA 1
ATOM 745 C C . SER A 1 105 ? -17.387 19.341 64.335 1.00 72.30 3409 SER A C 1
ATOM 746 O O . SER A 1 105 ? -16.774 19.348 65.399 1.00 83.37 3409 SER A O 1
ATOM 749 N N . ASN A 1 106 ? -18.573 19.927 64.176 1.00 69.40 3410 ASN A N 1
ATOM 750 C CA . ASN A 1 106 ? -19.250 20.626 65.269 1.00 72.88 3410 ASN A CA 1
ATOM 751 C C . ASN A 1 106 ? -19.581 19.723 66.458 1.00 78.38 3410 ASN A C 1
ATOM 752 O O . ASN A 1 106 ? -19.399 20.125 67.604 1.00 91.16 3410 ASN A O 1
ATOM 757 N N . ILE A 1 107 ? -20.066 18.515 66.186 1.00 76.72 3411 ILE A N 1
ATOM 758 C CA . ILE A 1 107 ? -20.335 17.536 67.245 1.00 79.81 3411 ILE A CA 1
ATOM 759 C C . ILE A 1 107 ? -19.053 17.178 67.997 1.00 84.90 3411 ILE A C 1
ATOM 760 O O . ILE A 1 107 ? -19.041 17.146 69.235 1.00 103.34 3411 ILE A O 1
ATOM 765 N N . LYS A 1 108 ? -17.985 16.905 67.248 1.00 81.27 3412 LYS A N 1
ATOM 766 C CA . LYS A 1 108 ? -16.692 16.553 67.846 1.00 87.07 3412 LYS A CA 1
ATOM 767 C C . LYS A 1 108 ? -16.105 17.696 68.688 1.00 91.02 3412 LYS A C 1
ATOM 768 O O . LYS A 1 108 ? -15.713 17.485 69.841 1.00 79.63 3412 LYS A O 1
ATOM 774 N N . ASN A 1 109 ? -16.065 18.901 68.119 1.00 92.53 3413 ASN A N 1
ATOM 775 C CA . ASN A 1 109 ? -15.564 20.079 68.835 1.00 83.49 3413 ASN A CA 1
ATOM 776 C C . ASN A 1 109 ? -16.457 20.476 70.023 1.00 91.66 3413 ASN A C 1
ATOM 777 O O . ASN A 1 109 ? -16.041 21.277 70.860 1.00 102.92 3413 ASN A O 1
ATOM 779 N N . ASP A 1 110 ? -17.676 19.929 70.083 1.00 87.62 3414 ASP A N 1
ATOM 780 C CA . ASP A 1 110 ? -18.523 19.997 71.281 1.00 93.03 3414 ASP A CA 1
ATOM 781 C C . ASP A 1 110 ? -18.221 18.808 72.204 1.00 108.28 3414 ASP A C 1
ATOM 782 O O . ASP A 1 110 ? -18.994 17.846 72.255 1.00 99.82 3414 ASP A O 1
ATOM 787 N N . ILE A 1 111 ? -17.107 18.875 72.936 1.00 114.03 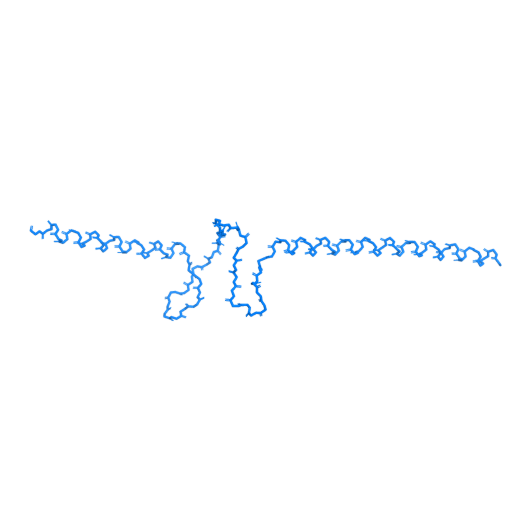3415 ILE A N 1
ATOM 788 C CA . ILE A 1 111 ? -16.694 17.758 73.792 1.00 104.01 3415 ILE A CA 1
ATOM 789 C C . ILE A 1 111 ? -15.666 18.188 74.846 1.00 104.34 3415 ILE A C 1
ATOM 790 O O . ILE A 1 111 ? -14.779 19.001 74.581 1.00 95.27 3415 ILE A O 1
#

InterPro domains:
  IPR005594 Trimeric autotransporter adhesin YadA-like, C-terminal membrane anchor domain [PF03895] (3571-3626)
  IPR008635 Trimeric autotransporter adhesin YadA-like, stalk domain [PF05662] (296-334)
  IPR008635 Trimeric autotransporter adhesin YadA-like, stalk domain [PF05662] (1596-1632)
  IPR008635 Trimeric autotransporter adhesin YadA-like, stalk domain [PF05662] (2375-2414)
  IPR008635 Trimeric autotransporter adhesin YadA-like, stalk domain [PF05662] (2579-2615)
  IPR008635 Trimeric autotransporter adhesin YadA-like, stalk domain [PF05662] (2755-2792)
  IPR008635 Trimeric autotransporter adhesin YadA-like, stalk domain [PF05662] (3150-3185)
  IPR008635 Trimeric autotransporter adhesin YadA-like, stalk domain [PF05662] (3315-3355)
  IPR008635 Trimeric autotransporter adhesin YadA-like, stalk domain [PF05662] (3373-3416)
  IPR008635 Trimeric autotransporter adhesin YadA-like, stalk domain [PF05662] (3454-3489)
  IPR008640 Trimeric autotransporter adhesin YadA-like, head domain [PF05658] (136-161)
  IPR008640 Trimeric autotransporter adhesin YadA-like, head domain [PF05658] (193-216)
  IPR008640 Trimeric autotransporter adhesin YadA-like, head domain [PF05658] (237-263)
  IPR008640 Trimeric autotransporter adhesin YadA-like, head domain [PF05658] (3011-3034)
  IPR011049 Serralysin-like metalloprotease, C-terminal [G3DSA:2.150.10.10] (152-321)
  IPR011049 Serralysin-like metalloprotease, C-terminal [G3DSA:2.150.10.10] (2921-3037)
  IPR011049 Serralysin-like metalloprotease, C-terminal [G3DSA:2.150.10.10] (3047-3199)
  IPR011049 Serralysin-like metalloprotease, C-terminal [SSF101967] (129-319)
  IPR011049 Serralysin-like metalloprotease, C-terminal [SSF101967] (2989-3172)
  IPR011049 Serralysin-like metalloprotease, C-terminal [SSF101967] (3196-3337)

B-factor: mean 35.88, std 20.17, range [15.24, 114.03]

Sequence (104 aa):
IEEILSKIYHIENEIARIKKLIDSSAINNVNNNVNELANNNAVKYDDASKDKITLGGGATGTTITNVKDGTVAQGSKDAVNGGQLWNVQQQVDQNTTDISNIKNDI